Protein AF-A0A2D4N5K2-F1 (afdb_monomer)

Structure (mmCIF, N/CA/C/O backbone):
data_AF-A0A2D4N5K2-F1
#
_entry.id   AF-A0A2D4N5K2-F1
#
loop_
_atom_site.group_PDB
_atom_site.id
_atom_site.type_symbol
_atom_site.label_atom_id
_atom_site.label_alt_id
_atom_site.label_comp_id
_atom_site.label_asym_id
_atom_site.label_entity_id
_atom_site.label_seq_id
_atom_site.pdbx_PDB_ins_code
_atom_site.Cartn_x
_atom_site.Cartn_y
_atom_site.Cartn_z
_atom_site.occupancy
_atom_site.B_iso_or_equiv
_atom_site.auth_seq_id
_atom_site.auth_comp_id
_atom_site.auth_asym_id
_atom_site.auth_atom_id
_atom_site.pdbx_PDB_model_num
ATOM 1 N N . VAL A 1 1 ? 11.642 -11.241 -7.333 1.00 69.06 1 VAL A N 1
ATOM 2 C CA . VAL A 1 1 ? 11.344 -10.621 -8.651 1.00 69.06 1 VAL A CA 1
ATOM 3 C C . VAL A 1 1 ? 12.592 -10.480 -9.529 1.00 69.06 1 VAL A C 1
ATOM 5 O O . VAL A 1 1 ? 12.539 -10.930 -10.663 1.00 69.06 1 VAL A O 1
ATOM 8 N N . ALA A 1 2 ? 13.719 -9.962 -9.021 1.00 72.75 2 ALA A N 1
ATOM 9 C CA . ALA A 1 2 ? 14.945 -9.621 -9.774 1.00 72.75 2 ALA A CA 1
ATOM 10 C C . ALA A 1 2 ? 15.697 -10.749 -10.541 1.00 72.75 2 ALA A C 1
ATOM 12 O O . ALA A 1 2 ? 16.815 -10.535 -10.994 1.00 72.75 2 ALA A O 1
ATOM 13 N N . GLY A 1 3 ? 15.116 -11.942 -10.705 1.00 76.25 3 GLY A N 1
ATOM 14 C CA . GLY A 1 3 ? 15.719 -13.069 -11.436 1.00 76.25 3 GLY A CA 1
ATOM 15 C C . GLY A 1 3 ? 14.885 -13.596 -12.607 1.00 76.25 3 GLY A C 1
ATOM 16 O O . GLY A 1 3 ? 15.329 -14.501 -13.303 1.00 76.25 3 GLY A O 1
ATOM 17 N N . ILE A 1 4 ? 13.676 -13.062 -12.826 1.00 83.31 4 ILE A N 1
ATOM 18 C CA . ILE A 1 4 ? 12.746 -13.551 -13.853 1.00 83.31 4 ILE A CA 1
ATOM 19 C C . ILE A 1 4 ? 12.258 -12.347 -14.683 1.00 83.31 4 ILE A C 1
ATOM 21 O O . ILE A 1 4 ? 11.364 -11.624 -14.241 1.00 83.31 4 ILE A O 1
ATOM 25 N N . PRO A 1 5 ? 12.816 -12.105 -15.887 1.00 78.06 5 PRO A N 1
ATOM 26 C CA . PRO A 1 5 ? 12.500 -10.924 -16.702 1.00 78.06 5 PRO A CA 1
ATOM 27 C C . PRO A 1 5 ? 11.023 -10.795 -17.115 1.00 78.06 5 PRO A C 1
ATOM 29 O O . PRO A 1 5 ? 10.535 -9.688 -17.346 1.00 78.06 5 PRO A O 1
ATOM 32 N N . SER A 1 6 ? 10.294 -11.912 -17.184 1.00 88.38 6 SER A N 1
ATOM 33 C CA . SER A 1 6 ? 8.875 -11.967 -17.557 1.00 88.38 6 SER A CA 1
ATOM 34 C C . SER A 1 6 ? 7.906 -11.568 -16.436 1.00 88.38 6 SER A C 1
ATOM 36 O O . SER A 1 6 ? 6.707 -11.477 -16.685 1.00 88.38 6 SER A O 1
ATOM 38 N N . MET A 1 7 ? 8.387 -11.278 -15.221 1.00 91.88 7 MET A N 1
ATOM 39 C CA . MET A 1 7 ? 7.520 -10.970 -14.070 1.00 91.88 7 MET A CA 1
ATOM 40 C C . MET A 1 7 ? 6.685 -9.697 -14.229 1.00 91.88 7 MET A C 1
ATOM 42 O O . MET A 1 7 ? 5.674 -9.552 -13.548 1.00 91.88 7 MET A O 1
ATOM 46 N N . HIS A 1 8 ? 7.051 -8.787 -15.135 1.00 90.19 8 HIS A N 1
ATOM 47 C CA . HIS A 1 8 ? 6.249 -7.596 -15.425 1.00 90.19 8 HIS A CA 1
ATOM 48 C C . HIS A 1 8 ? 4.832 -7.937 -15.929 1.00 90.19 8 HIS A C 1
ATOM 50 O O . HIS A 1 8 ? 3.918 -7.148 -15.711 1.00 90.19 8 HIS A O 1
ATOM 56 N N . ILE A 1 9 ? 4.627 -9.122 -16.526 1.00 93.12 9 ILE A N 1
ATOM 57 C CA . ILE A 1 9 ? 3.308 -9.618 -16.960 1.00 93.12 9 ILE A CA 1
ATOM 58 C C . ILE A 1 9 ? 2.348 -9.764 -15.768 1.00 93.12 9 ILE A C 1
ATOM 60 O O . ILE A 1 9 ? 1.140 -9.607 -15.921 1.00 93.12 9 ILE A O 1
ATOM 64 N N . CYS A 1 10 ? 2.862 -10.007 -14.556 1.00 93.56 10 CYS A N 1
ATOM 65 C CA . CYS A 1 10 ? 2.030 -10.130 -13.361 1.00 93.56 10 CYS A CA 1
ATOM 66 C C . CYS A 1 10 ? 1.230 -8.855 -13.054 1.00 93.56 10 CYS A C 1
ATOM 68 O O . CYS A 1 10 ? 0.168 -8.966 -12.448 1.00 93.56 10 CYS A O 1
ATOM 70 N N . LEU A 1 11 ? 1.688 -7.672 -13.497 1.00 94.75 11 LEU A N 1
ATOM 71 C CA . LEU A 1 11 ? 0.977 -6.396 -13.313 1.00 94.75 11 LEU A CA 1
ATOM 72 C C . LEU A 1 11 ? -0.453 -6.426 -13.868 1.00 94.75 11 LEU A C 1
ATOM 74 O O . LEU A 1 11 ? -1.315 -5.713 -13.360 1.00 94.75 11 LEU A O 1
ATOM 78 N N . ASP A 1 12 ? -0.708 -7.254 -14.877 1.00 95.31 12 ASP A N 1
ATOM 79 C CA . ASP A 1 12 ? -2.002 -7.375 -15.551 1.00 95.31 12 ASP A CA 1
ATOM 80 C C . ASP A 1 12 ? -3.045 -8.048 -14.653 1.00 95.31 12 ASP A C 1
ATOM 82 O O . ASP A 1 12 ? -4.233 -7.757 -14.759 1.00 95.31 12 ASP A O 1
ATOM 86 N N . PHE A 1 13 ? -2.587 -8.886 -13.723 1.00 96.19 13 PHE A N 1
ATOM 87 C CA . PHE A 1 13 ? -3.426 -9.670 -12.820 1.00 96.19 13 PHE A CA 1
ATOM 88 C C . PHE A 1 13 ? -3.496 -9.081 -11.408 1.00 96.19 13 PHE A C 1
ATOM 90 O O . PHE A 1 13 ? -4.341 -9.489 -10.617 1.00 96.19 13 PHE A O 1
ATOM 97 N N . ILE A 1 14 ? -2.639 -8.108 -11.072 1.00 97.69 14 ILE A N 1
ATOM 98 C CA . ILE A 1 14 ? -2.649 -7.468 -9.749 1.00 97.69 14 ILE A CA 1
ATOM 99 C C . ILE A 1 14 ? -4.023 -6.864 -9.403 1.00 97.69 14 ILE A C 1
ATOM 101 O O . ILE A 1 14 ? -4.489 -7.129 -8.297 1.00 97.69 14 ILE A O 1
ATOM 105 N N . PRO A 1 15 ? -4.713 -6.108 -10.285 1.00 97.50 15 PRO A N 1
ATOM 106 C CA . PRO A 1 15 ? -6.033 -5.566 -9.954 1.00 97.50 15 PRO A CA 1
ATOM 107 C C . PRO A 1 15 ? -7.058 -6.652 -9.606 1.00 97.50 15 PRO A C 1
ATOM 109 O O . PRO A 1 15 ? -7.810 -6.507 -8.646 1.00 97.50 15 PRO A O 1
ATOM 112 N N . GLU A 1 16 ? -7.056 -7.758 -10.354 1.00 97.44 16 GLU A N 1
ATOM 113 C CA . GLU A 1 16 ? -7.938 -8.903 -10.110 1.00 97.44 16 GLU A CA 1
ATOM 114 C C . GLU A 1 16 ? -7.597 -9.613 -8.794 1.00 97.44 16 GLU A C 1
ATOM 116 O O . GLU A 1 16 ? -8.490 -10.017 -8.048 1.00 97.44 16 GLU A O 1
ATOM 121 N N . LEU A 1 17 ? -6.305 -9.723 -8.477 1.00 97.31 17 LEU A N 1
ATOM 122 C CA . LEU A 1 17 ? -5.824 -10.348 -7.250 1.00 97.31 17 LEU A CA 1
ATOM 123 C C . LEU A 1 17 ? -6.134 -9.503 -6.005 1.00 97.31 17 LEU A C 1
ATOM 125 O O . LEU A 1 17 ? -6.513 -10.051 -4.974 1.00 97.31 17 LEU A O 1
ATOM 129 N N . ILE A 1 18 ? -6.034 -8.174 -6.110 1.00 96.81 18 ILE A N 1
ATOM 130 C CA . IL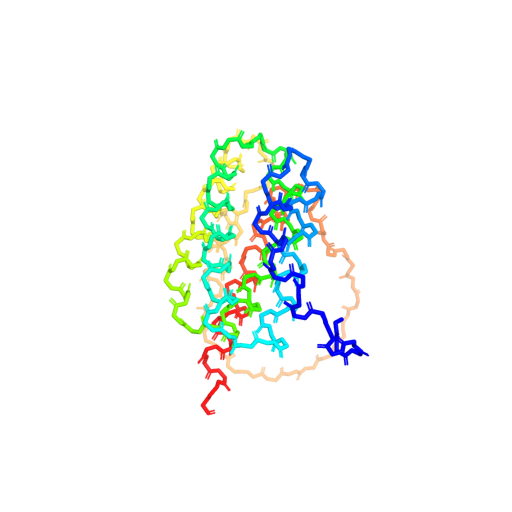E A 1 18 ? -6.446 -7.230 -5.058 1.00 96.81 18 ILE A CA 1
ATOM 131 C C . ILE A 1 18 ? -7.968 -7.269 -4.848 1.00 96.81 18 ILE A C 1
ATOM 133 O O . ILE A 1 18 ? -8.438 -7.087 -3.729 1.00 96.81 18 ILE A O 1
ATOM 137 N N . ALA A 1 19 ? -8.751 -7.527 -5.896 1.00 95.25 19 ALA A N 1
ATOM 138 C CA . ALA A 1 19 ? -10.209 -7.611 -5.800 1.00 95.25 19 ALA A CA 1
ATOM 139 C C . ALA A 1 19 ? -10.717 -8.902 -5.126 1.00 95.25 19 ALA A C 1
ATOM 141 O O . ALA A 1 19 ? -11.919 -9.046 -4.900 1.00 95.25 19 ALA A O 1
ATOM 142 N N . GLN A 1 20 ? -9.830 -9.848 -4.804 1.00 97.44 20 GLN A N 1
ATOM 143 C CA . GLN A 1 20 ? -10.210 -11.081 -4.120 1.00 97.44 20 GLN A CA 1
ATOM 144 C C . GLN A 1 20 ? -10.715 -10.795 -2.696 1.00 97.44 20 GLN A C 1
ATOM 146 O O . GLN A 1 20 ? -10.192 -9.898 -2.035 1.00 97.44 20 GLN A O 1
ATOM 151 N N . PRO A 1 21 ? -11.699 -11.557 -2.185 1.00 94.88 21 PRO A N 1
ATOM 152 C CA . PRO A 1 21 ? -12.247 -11.343 -0.845 1.00 94.88 21 PRO A CA 1
ATOM 153 C C . PRO A 1 21 ? -11.302 -11.796 0.280 1.00 94.88 21 PRO A C 1
ATOM 155 O O . PRO A 1 21 ? -11.464 -11.377 1.427 1.00 94.88 21 PRO A O 1
ATOM 158 N N . GLU A 1 22 ? -10.329 -12.663 -0.012 1.00 96.94 22 GLU A N 1
ATOM 159 C CA . GLU A 1 22 ? -9.380 -13.154 0.983 1.00 96.94 22 GLU A CA 1
ATOM 160 C C . GLU A 1 22 ? -8.255 -12.147 1.246 1.00 96.94 22 GLU A C 1
ATOM 162 O O . GLU A 1 22 ? -7.475 -11.808 0.355 1.00 96.94 22 GLU A O 1
ATOM 167 N N . LEU A 1 23 ? -8.113 -11.740 2.511 1.00 96.50 23 LEU A N 1
ATOM 168 C CA . LEU A 1 23 ? -7.129 -10.745 2.945 1.00 96.50 23 LEU A CA 1
ATOM 169 C C . LEU A 1 23 ? -5.687 -11.139 2.588 1.00 96.50 23 LEU A C 1
ATOM 171 O O . LEU A 1 23 ? -4.897 -10.298 2.175 1.00 96.50 23 LEU A O 1
ATOM 175 N N . GLU A 1 24 ? -5.355 -12.426 2.692 1.00 97.31 24 GLU A N 1
ATOM 176 C CA . GLU A 1 24 ? -4.027 -12.953 2.357 1.00 97.31 24 GLU A CA 1
ATOM 177 C C . GLU A 1 24 ? -3.656 -12.698 0.892 1.00 97.31 24 GLU A C 1
ATOM 179 O O . GLU A 1 24 ? -2.522 -12.320 0.596 1.00 97.31 24 GLU A O 1
ATOM 184 N N . LYS A 1 25 ? -4.621 -12.835 -0.027 1.00 97.62 25 LYS A N 1
ATOM 185 C CA . LYS A 1 25 ? -4.402 -12.566 -1.453 1.00 97.62 25 LYS A CA 1
ATOM 186 C C . LYS A 1 25 ? -4.198 -11.076 -1.707 1.00 97.62 25 LYS A C 1
ATOM 188 O O . LYS A 1 25 ? -3.323 -10.715 -2.490 1.00 97.62 25 LYS A O 1
ATOM 193 N N . GLN A 1 26 ? -4.950 -10.221 -1.014 1.00 98.25 26 GLN A N 1
ATOM 194 C CA . GLN A 1 26 ? -4.805 -8.766 -1.108 1.00 98.25 26 GLN A CA 1
ATOM 195 C C . GLN A 1 26 ? -3.434 -8.305 -0.596 1.00 98.25 26 GLN A C 1
ATOM 197 O O . GLN A 1 26 ? -2.745 -7.547 -1.278 1.00 98.25 26 GLN A O 1
ATOM 202 N N . ILE A 1 27 ? -3.007 -8.810 0.569 1.00 98.31 27 ILE A N 1
ATOM 203 C CA . ILE A 1 27 ? -1.684 -8.534 1.149 1.00 98.31 27 ILE A CA 1
ATOM 204 C C . ILE A 1 27 ? -0.589 -8.975 0.178 1.00 98.31 27 ILE A C 1
ATOM 206 O O . ILE A 1 27 ? 0.292 -8.185 -0.162 1.00 98.31 27 ILE A O 1
ATOM 210 N N . PHE A 1 28 ? -0.673 -10.212 -0.319 1.00 98.31 28 PHE A N 1
ATOM 211 C CA . PHE A 1 28 ? 0.296 -10.739 -1.273 1.00 98.31 28 PHE A CA 1
ATOM 212 C C . PHE A 1 28 ? 0.344 -9.907 -2.560 1.00 98.31 28 PHE A C 1
ATOM 214 O O . PHE A 1 28 ? 1.428 -9.623 -3.065 1.00 98.31 28 PHE A O 1
ATOM 221 N N . ALA A 1 29 ? -0.804 -9.467 -3.080 1.00 98.31 29 ALA A N 1
ATOM 222 C CA . ALA A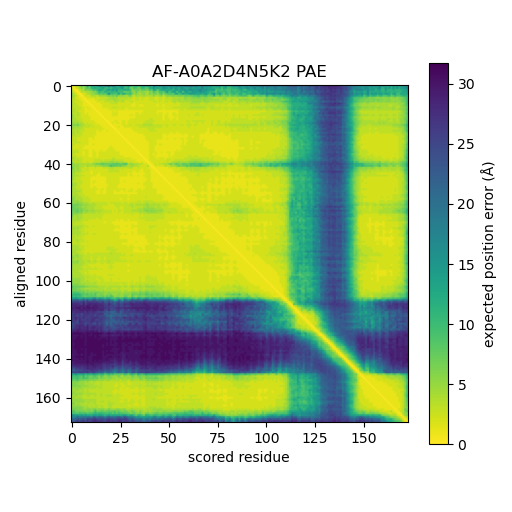 1 29 ? -0.856 -8.629 -4.271 1.00 98.31 29 ALA A CA 1
ATOM 223 C C . ALA A 1 29 ? -0.153 -7.281 -4.064 1.00 98.31 29 ALA A C 1
ATOM 225 O O . ALA A 1 29 ? 0.607 -6.859 -4.933 1.00 98.31 29 ALA A O 1
ATOM 226 N N . ILE A 1 30 ? -0.356 -6.630 -2.914 1.00 98.38 30 ILE A N 1
ATOM 227 C CA . ILE A 1 30 ? 0.300 -5.357 -2.575 1.00 98.38 30 ILE A CA 1
ATOM 228 C C . ILE A 1 30 ? 1.813 -5.547 -2.431 1.00 98.38 30 ILE A C 1
ATOM 230 O O . ILE A 1 30 ? 2.584 -4.750 -2.966 1.00 98.38 30 ILE A O 1
ATOM 234 N N . GLN A 1 31 ? 2.247 -6.622 -1.771 1.00 98.25 31 GLN A N 1
ATOM 235 C CA . GLN A 1 31 ? 3.666 -6.957 -1.638 1.00 98.25 31 GLN A CA 1
ATOM 236 C C . GLN A 1 31 ? 4.307 -7.266 -2.991 1.00 98.25 31 GLN A C 1
ATOM 238 O O . GLN A 1 31 ? 5.375 -6.758 -3.314 1.00 98.25 31 GLN A O 1
ATOM 243 N N . LEU A 1 32 ? 3.657 -8.077 -3.826 1.00 97.50 32 LEU A N 1
ATOM 244 C CA . LEU A 1 32 ? 4.159 -8.371 -5.162 1.00 97.50 32 LEU A CA 1
ATOM 245 C C . LEU A 1 32 ? 4.245 -7.094 -6.003 1.00 97.50 32 LEU A C 1
ATOM 247 O O . LEU A 1 32 ? 5.256 -6.867 -6.669 1.00 97.50 32 LEU A O 1
ATOM 251 N N . LEU A 1 33 ? 3.215 -6.247 -5.943 1.00 98.06 33 LEU A N 1
ATOM 252 C CA . LEU A 1 33 ? 3.194 -4.963 -6.627 1.00 98.06 33 LEU A CA 1
ATOM 253 C C . LEU A 1 33 ? 4.349 -4.068 -6.169 1.00 98.06 33 LEU A C 1
ATOM 255 O O . LEU A 1 33 ? 5.008 -3.492 -7.024 1.00 98.06 33 LEU A O 1
ATOM 259 N N . SER A 1 34 ? 4.656 -3.995 -4.871 1.00 97.62 34 SER A N 1
ATOM 260 C CA . SER A 1 34 ? 5.756 -3.166 -4.357 1.00 97.62 34 SER A CA 1
ATOM 261 C C . SER A 1 34 ? 7.111 -3.570 -4.941 1.00 97.62 34 SER A C 1
ATOM 263 O O . SER A 1 34 ? 7.837 -2.720 -5.463 1.00 97.62 34 SER A O 1
ATOM 265 N N . TYR A 1 35 ? 7.401 -4.873 -4.998 1.00 96.25 35 TYR A N 1
ATOM 266 C CA . TYR A 1 35 ? 8.603 -5.379 -5.664 1.00 96.25 35 TYR A CA 1
ATOM 267 C C . TYR A 1 35 ? 8.596 -5.130 -7.178 1.00 96.25 35 TYR A C 1
ATOM 269 O O . TYR A 1 35 ? 9.643 -4.835 -7.757 1.00 96.25 35 TYR A O 1
ATOM 277 N N . LEU A 1 36 ? 7.439 -5.256 -7.838 1.00 95.81 36 LEU A N 1
ATOM 278 C CA . LEU A 1 36 ? 7.313 -4.982 -9.271 1.00 95.81 36 LEU A CA 1
ATOM 279 C C . LEU A 1 36 ? 7.509 -3.496 -9.587 1.00 95.81 36 LEU A C 1
ATOM 281 O O . LEU A 1 36 ? 8.137 -3.191 -10.594 1.00 95.81 36 LEU A O 1
ATOM 285 N N . CYS A 1 37 ? 7.027 -2.582 -8.745 1.00 96.50 37 CYS A N 1
ATOM 286 C CA . CYS A 1 37 ? 7.188 -1.140 -8.927 1.00 96.50 37 CYS A CA 1
ATOM 287 C C . CYS A 1 37 ? 8.659 -0.715 -8.852 1.00 96.50 37 CYS A C 1
ATOM 289 O O . CYS A 1 37 ? 9.102 0.058 -9.697 1.00 96.50 37 CYS A O 1
ATOM 291 N N . ILE A 1 38 ? 9.427 -1.269 -7.906 1.00 95.06 38 ILE A N 1
ATOM 292 C CA . ILE A 1 38 ? 10.875 -1.022 -7.801 1.00 95.06 38 ILE A CA 1
ATOM 293 C C . ILE A 1 38 ? 11.623 -1.567 -9.020 1.00 95.06 38 ILE A C 1
ATOM 295 O O . ILE A 1 38 ? 12.508 -0.908 -9.560 1.00 95.06 38 ILE A O 1
ATOM 299 N N . GLN A 1 39 ? 11.276 -2.777 -9.466 1.00 93.31 39 GLN A N 1
ATOM 300 C CA . GLN A 1 39 ? 11.971 -3.431 -10.576 1.00 93.31 39 GLN A CA 1
ATOM 301 C C . GLN A 1 39 ? 11.587 -2.850 -11.948 1.00 93.31 39 GLN A C 1
ATOM 303 O O . GLN A 1 39 ? 12.406 -2.847 -12.868 1.00 93.31 39 GLN A O 1
ATOM 308 N N . TYR A 1 40 ? 10.340 -2.398 -12.094 1.00 90.94 40 TYR A N 1
ATOM 309 C CA . TYR A 1 40 ? 9.727 -1.959 -13.344 1.00 90.94 40 TYR A CA 1
ATOM 310 C C . TYR A 1 40 ? 8.942 -0.657 -13.121 1.00 90.94 40 TYR A C 1
ATOM 312 O O . TYR A 1 40 ? 7.715 -0.658 -12.968 1.00 90.94 40 TYR A O 1
ATOM 320 N N . ALA A 1 41 ? 9.652 0.472 -13.145 1.00 87.81 41 ALA A N 1
ATOM 321 C CA . ALA A 1 41 ? 9.058 1.806 -13.082 1.00 87.81 41 ALA A CA 1
ATOM 322 C C . ALA A 1 41 ? 8.401 2.171 -14.429 1.00 87.81 41 ALA A C 1
ATOM 324 O O . ALA A 1 41 ? 8.989 2.832 -15.284 1.00 87.81 41 ALA A O 1
ATOM 325 N N . LEU A 1 42 ? 7.176 1.688 -14.641 1.00 91.56 42 LEU A N 1
ATOM 326 C CA . LEU A 1 42 ? 6.387 1.877 -15.856 1.00 91.56 42 LEU A CA 1
ATOM 327 C C . LEU A 1 42 ? 5.140 2.722 -15.542 1.00 91.56 42 LEU A C 1
ATOM 329 O O . LEU A 1 42 ? 4.593 2.621 -14.443 1.00 91.56 42 LEU A O 1
ATOM 333 N N . PRO A 1 43 ? 4.589 3.477 -16.510 1.00 93.25 43 PRO A N 1
ATOM 334 C CA . PRO A 1 43 ? 3.321 4.186 -16.312 1.00 93.25 43 PRO A CA 1
ATOM 335 C C . PRO A 1 43 ? 2.181 3.257 -15.866 1.00 93.25 43 PRO A C 1
ATOM 337 O O . PRO A 1 43 ? 1.365 3.623 -15.025 1.00 93.25 43 PRO A O 1
ATOM 340 N N . LYS A 1 44 ? 2.168 2.018 -16.376 1.00 93.38 44 LYS A N 1
ATOM 341 C CA . LYS A 1 44 ? 1.197 0.991 -15.980 1.00 93.38 44 LYS A CA 1
ATOM 342 C C . LYS A 1 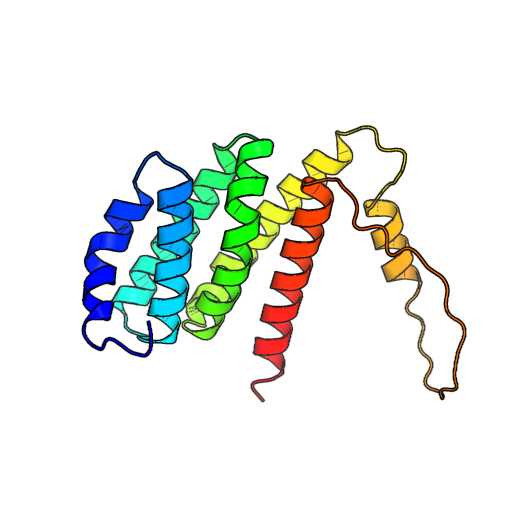44 ? 1.322 0.617 -14.501 1.00 93.38 44 LYS A C 1
ATOM 344 O O . LYS A 1 44 ? 0.309 0.570 -13.810 1.00 93.38 44 LYS A O 1
ATOM 349 N N . SER A 1 45 ? 2.536 0.368 -14.001 1.00 94.81 45 SER A N 1
ATOM 350 C CA . SER A 1 45 ? 2.738 0.021 -12.588 1.00 94.81 45 SER A CA 1
ATOM 351 C C . SER A 1 45 ? 2.412 1.192 -11.662 1.00 94.81 45 SER A C 1
ATOM 353 O O . SER A 1 45 ? 1.853 0.951 -10.597 1.00 94.81 45 SER A O 1
ATOM 355 N N . LEU A 1 46 ? 2.630 2.443 -12.087 1.00 97.38 46 LEU A N 1
ATOM 356 C CA . LEU A 1 46 ? 2.150 3.628 -11.366 1.00 97.38 46 LEU A CA 1
ATOM 357 C C . LEU A 1 46 ? 0.617 3.643 -11.230 1.00 97.38 46 LEU A C 1
ATOM 359 O O . LEU A 1 46 ? 0.097 3.848 -10.133 1.00 97.38 46 LEU A O 1
ATOM 363 N N . SER A 1 47 ? -0.120 3.410 -12.322 1.00 97.56 47 SER A N 1
ATOM 364 C CA . SER A 1 47 ? -1.590 3.361 -12.279 1.00 97.56 47 SER A CA 1
ATOM 365 C C . SER A 1 47 ? -2.105 2.259 -11.349 1.00 97.56 47 SER A C 1
ATOM 367 O O . SER A 1 47 ? -3.042 2.488 -10.585 1.00 97.56 47 SER A O 1
ATOM 369 N N . VAL A 1 48 ? -1.474 1.081 -11.373 1.00 97.75 48 VAL A N 1
ATOM 370 C CA . VAL A 1 48 ? -1.845 -0.045 -10.503 1.00 97.75 48 VAL A CA 1
ATOM 371 C C . VAL A 1 48 ? -1.467 0.225 -9.038 1.00 97.75 48 VAL A C 1
ATOM 373 O O . VAL A 1 48 ? -2.258 -0.082 -8.151 1.00 97.75 48 VAL A O 1
ATOM 376 N N . ALA A 1 49 ? -0.324 0.861 -8.760 1.00 98.25 49 ALA A N 1
ATOM 377 C CA . ALA A 1 49 ? 0.060 1.282 -7.407 1.00 98.25 49 ALA A CA 1
ATOM 378 C C . ALA A 1 49 ? -0.941 2.281 -6.814 1.00 98.25 49 ALA A C 1
ATOM 380 O O . ALA A 1 49 ? -1.388 2.118 -5.681 1.00 98.25 49 ALA A O 1
ATOM 381 N N . ARG A 1 50 ? -1.379 3.264 -7.609 1.00 98.25 50 ARG A N 1
ATOM 382 C CA . ARG A 1 50 ? -2.429 4.211 -7.210 1.00 98.25 50 ARG A CA 1
ATOM 383 C C . ARG A 1 50 ? -3.753 3.509 -6.892 1.00 98.25 50 ARG A C 1
ATOM 385 O O . ARG A 1 50 ? -4.392 3.836 -5.896 1.00 98.25 50 ARG A O 1
ATOM 392 N N . LEU A 1 51 ? -4.150 2.524 -7.702 1.00 98.00 51 LEU A N 1
ATOM 393 C CA . LEU A 1 51 ? -5.323 1.695 -7.412 1.00 98.00 51 LEU A CA 1
ATOM 394 C C . LEU A 1 51 ? -5.163 0.946 -6.082 1.00 98.00 51 LEU A C 1
ATOM 396 O O . LEU A 1 51 ? -6.085 0.960 -5.271 1.00 98.00 51 LEU A O 1
ATOM 400 N N . ALA A 1 52 ? -4.005 0.328 -5.842 1.00 98.25 52 ALA A N 1
ATOM 401 C CA . ALA A 1 52 ? -3.736 -0.387 -4.599 1.00 98.25 52 ALA A CA 1
ATOM 402 C C . ALA A 1 52 ? -3.855 0.532 -3.372 1.00 98.25 52 ALA A C 1
ATOM 404 O O . ALA A 1 52 ? -4.524 0.164 -2.412 1.00 98.25 52 ALA A O 1
ATOM 405 N N . ILE A 1 53 ? -3.306 1.751 -3.433 1.00 98.25 53 ILE A N 1
ATOM 406 C CA . ILE A 1 53 ? -3.426 2.760 -2.364 1.00 98.25 53 ILE A CA 1
ATOM 407 C C . ILE A 1 53 ? -4.899 3.105 -2.089 1.00 98.25 53 ILE A C 1
ATOM 409 O O . ILE A 1 53 ? -5.326 3.115 -0.935 1.00 98.25 53 ILE A O 1
ATOM 413 N N . ASN A 1 54 ? -5.708 3.308 -3.135 1.00 97.94 54 ASN A N 1
ATOM 414 C CA . ASN A 1 54 ? -7.143 3.583 -2.985 1.00 97.94 54 ASN A CA 1
ATOM 415 C C . ASN A 1 54 ? -7.899 2.408 -2.342 1.00 97.94 54 ASN A C 1
ATOM 417 O O . ASN A 1 54 ? -8.781 2.610 -1.501 1.00 97.94 54 ASN A O 1
ATOM 421 N N . VAL A 1 55 ? -7.552 1.173 -2.716 1.00 97.69 55 VAL A N 1
ATOM 422 C CA . VAL A 1 55 ? -8.131 -0.030 -2.105 1.00 97.69 55 VAL A CA 1
ATOM 423 C C . VAL A 1 55 ? -7.714 -0.144 -0.640 1.00 97.69 55 VAL A C 1
ATOM 425 O O . VAL A 1 55 ? -8.577 -0.388 0.197 1.00 97.69 55 VAL A O 1
ATOM 428 N N . MET A 1 56 ? -6.446 0.107 -0.299 1.00 98.12 56 MET A N 1
ATOM 429 C CA . MET A 1 56 ? -5.983 0.140 1.095 1.00 98.12 56 MET A CA 1
ATOM 430 C C . MET A 1 56 ? -6.775 1.160 1.925 1.00 98.12 56 MET A C 1
ATOM 432 O O . MET A 1 56 ? -7.249 0.822 3.008 1.00 98.12 56 MET A O 1
ATOM 436 N N . GLY A 1 57 ? -6.989 2.372 1.401 1.00 97.50 57 GLY A N 1
ATOM 437 C CA . GLY A 1 57 ? -7.814 3.391 2.061 1.00 97.50 57 GLY A CA 1
ATOM 438 C C . GLY A 1 57 ? -9.267 2.951 2.257 1.00 97.50 57 GLY A C 1
ATOM 439 O O . GLY A 1 57 ? -9.840 3.147 3.323 1.00 97.50 57 GLY A O 1
ATOM 440 N 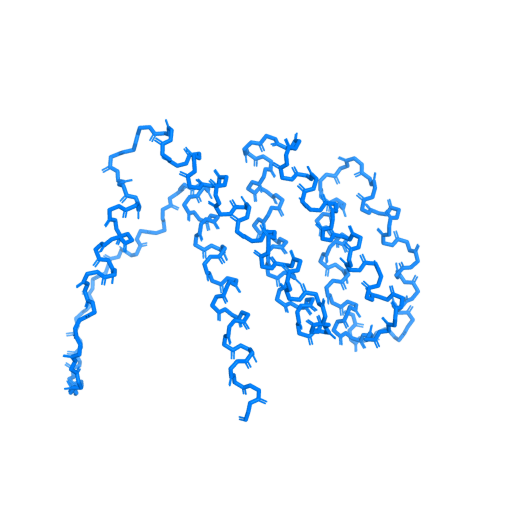N . THR A 1 58 ? -9.852 2.267 1.272 1.00 96.69 58 THR A N 1
ATOM 441 C CA . THR A 1 58 ? -11.206 1.704 1.406 1.00 96.69 58 THR A CA 1
ATOM 442 C C . THR A 1 58 ? -11.245 0.612 2.480 1.00 96.69 58 THR A C 1
ATOM 444 O O . THR A 1 58 ? -12.112 0.636 3.354 1.00 96.69 58 THR A O 1
ATOM 447 N N . LEU A 1 59 ? -10.276 -0.309 2.469 1.00 96.44 59 LEU A N 1
ATOM 448 C CA . LEU A 1 59 ? -10.158 -1.406 3.434 1.00 96.44 59 LEU A CA 1
ATOM 449 C C . LEU A 1 59 ? -9.982 -0.913 4.873 1.00 96.44 59 LEU A C 1
ATOM 451 O O . LEU A 1 59 ? -10.537 -1.525 5.783 1.00 96.44 59 LEU A O 1
ATOM 455 N N . LEU A 1 60 ? -9.313 0.223 5.089 1.00 96.25 60 LEU A N 1
ATOM 456 C CA . LEU A 1 60 ? -9.220 0.859 6.408 1.00 96.25 60 LEU A CA 1
ATOM 457 C C . LEU A 1 60 ? -10.597 1.105 7.044 1.00 96.25 60 LEU A C 1
ATOM 459 O O . LEU A 1 60 ? -10.749 0.960 8.257 1.00 96.25 60 LEU A O 1
ATOM 463 N N . THR A 1 61 ? -11.590 1.468 6.228 1.00 93.88 61 THR A N 1
ATOM 464 C CA . THR A 1 61 ? -12.933 1.839 6.698 1.00 93.88 61 THR A CA 1
ATOM 465 C C . THR A 1 61 ? -13.874 0.648 6.882 1.00 93.88 61 THR A C 1
ATOM 467 O O . THR A 1 61 ? -14.796 0.726 7.690 1.00 93.88 61 THR A O 1
ATOM 470 N N . VAL A 1 62 ? -13.657 -0.453 6.152 1.00 95.25 62 VAL A N 1
ATOM 471 C CA . VAL A 1 62 ? -14.566 -1.616 6.157 1.00 95.25 62 VAL A CA 1
ATOM 472 C C . VAL A 1 62 ? -14.052 -2.797 6.978 1.00 95.25 62 VAL A C 1
ATOM 474 O O . VAL A 1 62 ? -14.833 -3.680 7.337 1.00 95.25 62 VAL A O 1
ATOM 477 N N . LEU A 1 63 ? -12.749 -2.855 7.264 1.00 93.38 63 LEU A N 1
ATOM 478 C CA . LEU A 1 63 ? -12.167 -3.919 8.074 1.00 93.38 63 LEU A CA 1
ATOM 479 C C . LEU A 1 63 ? -12.377 -3.657 9.567 1.00 93.38 63 LEU A C 1
ATOM 481 O O . LEU A 1 63 ? -12.271 -2.533 10.053 1.00 93.38 63 LEU A O 1
ATO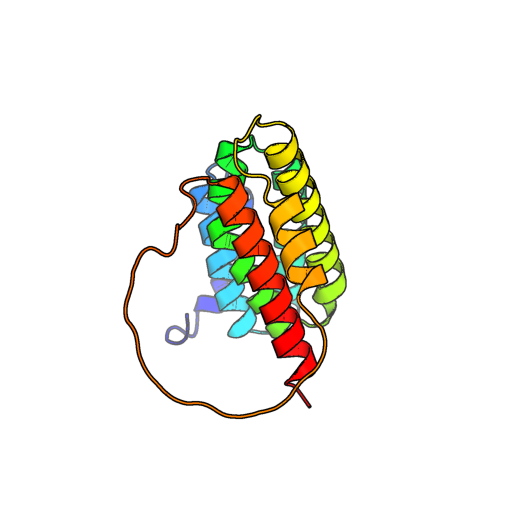M 485 N N . THR A 1 64 ? -12.613 -4.738 10.310 1.00 93.31 64 THR A N 1
ATOM 486 C CA . THR A 1 64 ? -12.584 -4.717 11.774 1.00 93.31 64 THR A CA 1
ATOM 487 C C . THR A 1 64 ? -11.162 -4.482 12.277 1.00 93.31 64 THR A C 1
ATOM 489 O O . THR A 1 64 ? -10.197 -4.815 11.590 1.00 93.31 64 THR A O 1
ATOM 492 N N . GLU A 1 65 ? -11.025 -3.986 13.503 1.00 89.81 65 GLU A N 1
ATOM 493 C CA . GLU A 1 65 ? -9.739 -3.696 14.149 1.00 89.81 65 GLU A CA 1
ATOM 494 C C . GLU A 1 65 ? -8.716 -4.841 14.031 1.00 89.81 65 GLU A C 1
ATOM 496 O O . GLU A 1 65 ? -7.635 -4.656 13.474 1.00 89.81 65 GLU A O 1
ATOM 501 N N . ALA A 1 66 ? -9.101 -6.062 14.420 1.00 90.00 66 ALA A N 1
ATOM 502 C CA . ALA A 1 66 ? -8.230 -7.235 14.321 1.00 90.00 66 ALA A CA 1
ATOM 503 C C . ALA A 1 66 ? -7.731 -7.493 12.884 1.00 90.00 66 ALA A C 1
ATOM 505 O O . ALA A 1 66 ? -6.569 -7.836 12.674 1.00 90.00 66 ALA A O 1
ATOM 506 N N . LYS A 1 67 ? -8.593 -7.295 11.876 1.00 93.94 67 LYS A N 1
ATOM 507 C CA . LYS A 1 67 ? -8.221 -7.468 10.463 1.00 93.94 67 LYS A CA 1
ATOM 508 C C . LYS A 1 67 ? -7.373 -6.310 9.943 1.00 93.94 67 LYS A C 1
ATOM 510 O O . LYS A 1 67 ? -6.525 -6.543 9.084 1.00 93.94 67 LYS A O 1
ATOM 515 N N . ARG A 1 68 ? -7.568 -5.087 10.454 1.00 94.81 68 ARG A N 1
ATOM 516 C CA . ARG A 1 68 ? -6.726 -3.930 10.113 1.00 94.81 68 ARG A CA 1
ATOM 517 C C . ARG A 1 68 ? -5.282 -4.185 10.505 1.00 94.81 68 ARG A C 1
ATOM 519 O O . ARG A 1 68 ? -4.413 -3.987 9.665 1.00 94.81 68 ARG A O 1
ATOM 526 N N . TYR A 1 69 ? -5.031 -4.693 11.712 1.00 94.25 69 TYR A N 1
ATOM 527 C CA . TYR A 1 69 ? -3.678 -5.065 12.124 1.00 94.25 69 TYR A CA 1
ATOM 528 C C . TYR A 1 69 ? -3.050 -6.076 11.154 1.00 94.25 69 TYR A C 1
ATOM 530 O O . TYR A 1 69 ? -1.986 -5.818 10.594 1.00 94.25 69 TYR A O 1
ATOM 538 N N . THR A 1 70 ? -3.743 -7.187 10.879 1.00 96.06 70 THR A N 1
ATOM 539 C CA . THR A 1 70 ? -3.249 -8.234 9.967 1.00 96.06 70 THR A CA 1
ATOM 540 C C . THR A 1 70 ? -2.972 -7.714 8.555 1.00 96.06 70 THR A C 1
ATOM 542 O O . THR A 1 70 ? -2.034 -8.175 7.911 1.00 96.06 70 THR A O 1
ATOM 545 N N . PHE A 1 71 ? -3.766 -6.759 8.070 1.00 97.75 71 PHE A N 1
ATOM 546 C CA . PHE A 1 71 ? -3.606 -6.173 6.743 1.00 97.75 71 PHE A CA 1
ATOM 547 C C . PHE A 1 71 ? -2.510 -5.109 6.675 1.00 97.75 71 PHE A C 1
ATOM 549 O O . PHE A 1 71 ? -1.639 -5.178 5.810 1.00 97.75 71 PHE A O 1
ATOM 556 N N . PHE A 1 72 ? -2.550 -4.110 7.559 1.00 97.62 72 PHE A N 1
ATOM 557 C CA . PHE A 1 72 ? -1.667 -2.947 7.481 1.00 97.62 72 PHE A CA 1
ATOM 558 C C . PHE A 1 72 ? -0.240 -3.266 7.916 1.00 97.62 72 PHE A C 1
ATOM 560 O O . PHE A 1 72 ? 0.698 -2.794 7.282 1.00 97.62 72 PHE A O 1
ATOM 567 N N . MET A 1 73 ? -0.047 -4.126 8.917 1.00 96.56 73 MET A N 1
ATOM 568 C CA . MET A 1 73 ? 1.290 -4.458 9.413 1.00 96.56 73 MET A CA 1
ATOM 569 C C . MET A 1 73 ? 2.264 -4.942 8.308 1.00 96.56 73 MET A C 1
ATOM 571 O O . MET A 1 73 ? 3.366 -4.400 8.212 1.00 96.56 73 MET A O 1
ATOM 575 N N . PRO A 1 74 ? 1.901 -5.893 7.419 1.00 97.25 74 PRO A N 1
ATOM 576 C CA . PRO A 1 74 ? 2.774 -6.308 6.315 1.00 97.25 74 PRO A CA 1
ATOM 577 C C . PRO A 1 74 ? 2.756 -5.380 5.087 1.00 97.25 74 PRO A C 1
ATOM 579 O O . PRO A 1 74 ? 3.638 -5.498 4.234 1.00 97.25 74 PRO A O 1
ATOM 582 N N . THR A 1 75 ? 1.755 -4.504 4.944 1.00 98.00 75 THR A N 1
ATOM 583 C CA . THR A 1 75 ? 1.564 -3.676 3.736 1.00 98.00 75 THR A CA 1
ATOM 584 C C . THR A 1 75 ? 2.104 -2.256 3.884 1.00 98.00 75 THR A C 1
ATOM 586 O O . THR A 1 75 ? 2.476 -1.654 2.881 1.00 98.00 75 THR A O 1
ATOM 589 N N . LEU A 1 76 ? 2.230 -1.725 5.101 1.00 97.38 76 LEU A N 1
ATOM 590 C CA . LEU A 1 76 ? 2.787 -0.390 5.343 1.00 97.38 76 LEU A CA 1
ATOM 591 C C . LEU A 1 76 ? 4.212 -0.215 4.781 1.00 97.38 76 LEU A C 1
ATOM 593 O O . LEU A 1 76 ? 4.424 0.757 4.054 1.00 97.38 76 LEU A O 1
ATOM 597 N N . PRO A 1 77 ? 5.158 -1.163 4.957 1.00 96.38 77 PRO A N 1
ATOM 598 C CA . PRO A 1 77 ? 6.483 -1.056 4.337 1.00 96.38 77 PRO A CA 1
ATOM 599 C C . PRO A 1 77 ? 6.445 -1.011 2.801 1.00 96.38 77 PRO A C 1
ATOM 601 O O . PRO A 1 77 ? 7.324 -0.431 2.168 1.00 96.38 77 PRO A O 1
ATOM 604 N N . CYS A 1 78 ? 5.406 -1.574 2.172 1.00 98.00 78 CYS A N 1
ATOM 605 C CA . CYS A 1 78 ? 5.249 -1.529 0.716 1.00 98.00 78 CYS A CA 1
ATOM 606 C C . CYS A 1 78 ? 5.026 -0.098 0.204 1.00 98.00 78 CYS A C 1
ATOM 608 O O . CYS A 1 78 ? 5.400 0.211 -0.928 1.00 98.00 78 CYS A O 1
ATOM 610 N N . LEU A 1 79 ? 4.456 0.782 1.035 1.00 97.75 79 LEU A N 1
ATOM 611 C CA . LEU A 1 79 ? 4.249 2.189 0.698 1.00 97.75 79 LEU A CA 1
ATOM 612 C C . LEU A 1 79 ? 5.578 2.937 0.541 1.00 97.75 79 LEU A C 1
ATOM 614 O O . LEU A 1 79 ? 5.688 3.795 -0.332 1.00 97.75 79 LEU A O 1
ATOM 618 N N . VAL A 1 80 ? 6.610 2.566 1.307 1.00 96.94 80 VAL A N 1
ATOM 619 C CA . VAL A 1 80 ? 7.968 3.110 1.137 1.00 96.94 80 VAL A CA 1
ATOM 620 C C . VAL A 1 80 ? 8.489 2.783 -0.261 1.00 96.94 80 VAL A C 1
ATOM 622 O O . VAL A 1 80 ? 8.958 3.666 -0.977 1.00 96.94 80 VAL A O 1
ATOM 625 N N . SER A 1 81 ? 8.330 1.530 -0.696 1.00 96.56 81 SER A N 1
ATOM 626 C CA . SER A 1 81 ? 8.738 1.101 -2.036 1.00 96.56 81 SER A CA 1
ATOM 627 C C . SER A 1 81 ? 7.944 1.798 -3.146 1.00 96.56 81 SER A C 1
ATOM 629 O O . SER A 1 81 ? 8.509 2.126 -4.188 1.00 96.56 81 SER A O 1
ATOM 631 N N . PHE A 1 82 ? 6.651 2.072 -2.939 1.00 97.44 82 PHE A N 1
ATOM 632 C CA . PHE A 1 82 ? 5.864 2.866 -3.888 1.00 97.44 82 PHE A CA 1
ATOM 633 C C . PHE A 1 82 ? 6.369 4.301 -3.995 1.00 97.44 82 PHE A C 1
ATOM 635 O O . PHE A 1 82 ? 6.553 4.777 -5.111 1.00 97.44 82 PHE A O 1
ATOM 642 N N . CYS A 1 83 ? 6.647 4.962 -2.871 1.00 96.06 83 CYS A N 1
ATOM 643 C CA . CYS A 1 83 ? 7.263 6.289 -2.851 1.00 96.06 83 CYS A CA 1
ATOM 644 C C . CYS A 1 83 ? 8.621 6.303 -3.567 1.00 96.06 83 CYS A C 1
ATOM 646 O O . CYS A 1 83 ? 8.910 7.216 -4.338 1.00 96.06 83 CYS A O 1
ATOM 648 N N . GLN A 1 84 ? 9.437 5.268 -3.346 1.00 94.75 84 GLN A N 1
ATOM 649 C CA . GLN A 1 84 ? 10.757 5.132 -3.957 1.00 94.75 84 GLN A CA 1
ATOM 650 C C . GLN A 1 84 ? 10.668 4.986 -5.477 1.00 94.75 84 GLN A C 1
ATOM 652 O O . GLN A 1 84 ? 11.426 5.619 -6.208 1.00 94.75 84 GLN A O 1
ATOM 657 N N . ALA A 1 85 ? 9.746 4.149 -5.957 1.00 95.81 85 ALA A N 1
ATOM 658 C CA . ALA A 1 85 ? 9.528 3.946 -7.384 1.00 95.81 85 ALA A CA 1
ATOM 659 C C . ALA A 1 85 ? 8.844 5.156 -8.042 1.00 95.81 85 ALA A C 1
ATOM 661 O O . ALA A 1 85 ? 9.132 5.483 -9.195 1.00 95.81 85 ALA A O 1
ATOM 662 N N . PHE A 1 86 ? 7.927 5.810 -7.324 1.00 96.69 86 PHE A N 1
ATOM 663 C CA . PHE A 1 86 ? 7.020 6.815 -7.863 1.00 96.69 86 PHE A CA 1
ATOM 664 C C . PHE A 1 86 ? 6.835 8.013 -6.920 1.00 96.69 86 PHE A C 1
ATOM 666 O O . PHE A 1 86 ? 5.851 8.081 -6.177 1.00 96.69 86 PHE A O 1
ATOM 673 N N . PRO A 1 87 ? 7.690 9.043 -7.044 1.00 94.81 87 PRO A N 1
ATOM 674 C CA . PRO A 1 87 ? 7.529 10.298 -6.312 1.00 94.81 87 PRO A CA 1
ATOM 675 C C . PRO A 1 87 ? 6.135 10.953 -6.422 1.00 94.81 87 PRO A C 1
ATOM 677 O O . PRO A 1 87 ? 5.658 11.499 -5.430 1.00 94.81 87 PRO A O 1
ATOM 680 N N . PRO A 1 88 ? 5.400 10.876 -7.554 1.00 95.94 88 PRO A N 1
ATOM 681 C CA . PRO A 1 88 ? 4.048 11.438 -7.633 1.00 95.94 88 PRO A CA 1
ATOM 682 C C . PRO A 1 88 ? 3.002 10.815 -6.689 1.00 95.94 88 PRO A C 1
ATOM 684 O O . PRO A 1 88 ? 1.872 11.293 -6.669 1.00 95.94 88 PRO A O 1
ATOM 687 N N . LEU A 1 89 ? 3.324 9.736 -5.964 1.00 96.62 89 LEU A N 1
ATOM 688 C CA . LEU A 1 89 ? 2.421 9.093 -5.001 1.00 96.62 89 LEU A CA 1
ATOM 689 C C . LEU A 1 89 ? 2.578 9.609 -3.563 1.00 96.62 89 LEU A C 1
ATOM 691 O O . LEU A 1 89 ? 1.788 9.204 -2.713 1.00 96.62 89 LEU A O 1
ATOM 695 N N . TYR A 1 90 ? 3.554 10.482 -3.274 1.00 95.62 90 TYR A N 1
ATOM 696 C CA . TYR A 1 90 ? 3.827 10.936 -1.903 1.00 95.62 90 TYR A CA 1
ATOM 697 C C . TYR A 1 90 ? 2.582 11.478 -1.198 1.00 95.62 90 TYR A C 1
ATOM 699 O O . TYR A 1 90 ? 2.263 11.012 -0.111 1.00 95.62 90 TYR A O 1
ATOM 707 N N . GLU A 1 91 ? 1.853 12.404 -1.821 1.00 95.50 91 GLU A N 1
ATOM 708 C CA . GLU A 1 91 ? 0.672 13.033 -1.210 1.00 95.50 91 GLU A CA 1
ATOM 709 C C . GLU A 1 91 ? -0.417 12.012 -0.852 1.00 95.50 91 GLU A C 1
ATOM 711 O O . GLU A 1 91 ? -0.943 12.013 0.264 1.00 95.50 91 GLU A O 1
ATOM 716 N N . ASP A 1 92 ? -0.715 11.087 -1.767 1.00 97.06 92 ASP A N 1
ATOM 717 C CA . ASP A 1 92 ? -1.732 10.057 -1.546 1.00 97.06 92 ASP A CA 1
ATOM 718 C C . ASP A 1 92 ? -1.319 9.096 -0.420 1.00 97.06 92 ASP A C 1
ATOM 720 O O . ASP A 1 92 ? -2.132 8.728 0.429 1.00 97.06 92 ASP A O 1
ATOM 724 N N . ILE A 1 93 ? -0.038 8.719 -0.382 1.00 97.50 93 ILE A N 1
ATOM 725 C CA . ILE A 1 93 ? 0.518 7.823 0.635 1.00 97.50 93 ILE A CA 1
ATOM 726 C C . ILE A 1 93 ? 0.576 8.512 2.002 1.00 97.50 93 ILE A C 1
ATOM 728 O O . ILE A 1 93 ? 0.213 7.893 3.001 1.00 97.50 93 ILE A O 1
ATOM 732 N N . MET A 1 94 ? 0.981 9.783 2.069 1.00 96.56 94 MET A N 1
ATOM 733 C CA . MET A 1 94 ? 0.975 10.553 3.316 1.00 96.56 94 MET A CA 1
ATOM 734 C C . MET A 1 94 ? -0.445 10.681 3.865 1.00 96.56 94 MET A C 1
ATOM 736 O O . MET A 1 94 ? -0.665 10.434 5.049 1.00 96.56 94 MET A O 1
ATOM 740 N N . SER A 1 95 ? -1.420 10.992 3.006 1.00 97.31 95 SER A N 1
ATOM 741 C CA . SER A 1 95 ? -2.833 11.048 3.390 1.00 97.31 95 SER A CA 1
ATOM 742 C C . SER A 1 95 ? -3.321 9.712 3.958 1.00 97.31 95 SER A C 1
ATOM 744 O O . SER A 1 95 ? -3.927 9.685 5.030 1.00 97.31 95 SER A O 1
ATOM 746 N N . LEU A 1 96 ? -2.994 8.591 3.302 1.00 97.88 96 LEU A N 1
ATOM 747 C CA . LEU A 1 96 ? -3.331 7.258 3.799 1.00 97.88 96 LEU A CA 1
ATOM 748 C C . LEU A 1 96 ? -2.679 6.977 5.161 1.00 97.88 96 LEU A C 1
ATOM 750 O O . LEU A 1 96 ? -3.368 6.560 6.086 1.00 97.88 96 LEU A O 1
ATOM 754 N N . LEU A 1 97 ? -1.376 7.227 5.317 1.00 96.94 97 LEU A N 1
ATOM 755 C CA . LEU A 1 97 ? -0.668 6.990 6.579 1.00 96.94 97 LEU A CA 1
ATOM 756 C C . LEU A 1 97 ? -1.240 7.824 7.734 1.00 96.94 97 LEU A C 1
ATOM 758 O O . LEU A 1 97 ? -1.374 7.313 8.846 1.00 96.94 97 LEU A O 1
ATOM 762 N N . ILE A 1 98 ? -1.621 9.080 7.475 1.00 96.50 98 ILE A N 1
ATOM 763 C CA . ILE A 1 98 ? -2.298 9.935 8.459 1.00 96.50 98 ILE A CA 1
ATOM 764 C C . ILE A 1 98 ? -3.637 9.314 8.867 1.00 96.50 98 ILE A C 1
ATOM 766 O O . ILE A 1 98 ? -3.915 9.212 10.060 1.00 96.50 98 ILE A O 1
ATOM 770 N N . GLN A 1 99 ? -4.447 8.865 7.905 1.00 95.75 99 GLN A N 1
ATOM 771 C CA . GLN A 1 99 ? -5.742 8.237 8.185 1.00 95.75 99 GLN A CA 1
ATOM 772 C C . GLN A 1 99 ? -5.585 6.955 9.010 1.00 95.75 99 GLN A C 1
ATOM 774 O O . GLN A 1 99 ? -6.278 6.783 10.011 1.00 95.75 99 GLN A O 1
ATOM 779 N N . VAL A 1 100 ? -4.642 6.078 8.643 1.00 94.75 100 VAL A N 1
ATOM 780 C CA . VAL A 1 100 ? -4.358 4.852 9.407 1.00 94.75 100 VAL A CA 1
ATOM 781 C C . VAL A 1 100 ? -3.906 5.214 10.826 1.00 94.75 100 VAL A C 1
ATOM 783 O O . VAL A 1 100 ? -4.411 4.642 11.790 1.00 94.75 100 VAL A O 1
ATOM 786 N N . GLY A 1 101 ? -3.019 6.203 10.978 1.00 93.06 101 GLY A N 1
ATOM 787 C CA . GLY A 1 101 ? -2.543 6.665 12.283 1.00 93.06 101 GLY A CA 1
ATOM 788 C C . GLY A 1 101 ? -3.651 7.241 13.168 1.00 93.06 101 GLY A C 1
ATOM 789 O O . GLY A 1 101 ? -3.706 6.926 14.354 1.00 93.06 101 GLY A O 1
ATOM 790 N N . GLN A 1 102 ? -4.567 8.032 12.604 1.00 92.81 102 GLN A N 1
ATOM 791 C CA . GLN A 1 102 ? -5.723 8.578 13.328 1.00 92.81 102 GLN A CA 1
ATOM 792 C C . GLN A 1 102 ? -6.660 7.479 13.830 1.00 92.81 102 GLN A C 1
ATOM 794 O O . GLN A 1 102 ? -7.119 7.531 14.973 1.00 92.81 102 GLN A O 1
ATOM 799 N N . VAL A 1 103 ? -6.919 6.476 12.990 1.00 92.44 103 VAL A N 1
ATOM 800 C CA . VAL A 1 103 ? -7.717 5.305 13.361 1.00 92.44 103 VAL A CA 1
ATOM 801 C C . VAL A 1 103 ? -7.046 4.544 14.508 1.00 92.44 103 VAL A C 1
ATOM 803 O O . VAL A 1 103 ? -7.681 4.338 15.537 1.00 92.44 103 VAL A O 1
ATOM 806 N N . CYS A 1 104 ? -5.752 4.231 14.391 1.00 88.94 104 CYS A N 1
ATOM 807 C CA . CYS A 1 104 ? -5.021 3.501 15.433 1.00 88.94 104 CYS A CA 1
ATOM 808 C C . CYS A 1 104 ? -4.960 4.279 16.755 1.00 88.94 104 CYS A C 1
ATOM 810 O O . CYS A 1 104 ? -5.159 3.709 17.822 1.00 88.94 104 CYS A O 1
ATOM 812 N N . ALA A 1 105 ? -4.719 5.593 16.702 1.00 86.44 105 ALA A N 1
ATOM 813 C CA . ALA A 1 105 ? -4.710 6.440 17.893 1.00 86.44 105 ALA A CA 1
ATOM 814 C C . ALA A 1 105 ? -6.078 6.467 18.593 1.00 86.44 105 ALA A C 1
ATOM 816 O O . ALA A 1 105 ? -6.137 6.504 19.822 1.00 86.44 105 ALA A O 1
ATOM 817 N N . SER A 1 106 ? -7.165 6.428 17.817 1.00 87.94 106 SER A N 1
ATOM 818 C CA . SER A 1 106 ? -8.527 6.371 18.352 1.00 87.94 106 SER A CA 1
ATOM 819 C C . SER A 1 106 ? -8.800 5.032 19.034 1.00 87.94 106 SER A C 1
ATOM 821 O O . SER A 1 106 ? -9.287 5.029 20.160 1.00 87.94 106 SER A O 1
ATOM 823 N N . ASP A 1 107 ? -8.422 3.915 18.403 1.00 85.75 107 ASP A N 1
ATOM 824 C CA . ASP A 1 107 ? -8.584 2.573 18.979 1.00 85.75 107 ASP A CA 1
ATOM 825 C C . ASP A 1 107 ? -7.835 2.464 20.322 1.00 85.75 107 ASP A C 1
ATOM 827 O O . ASP A 1 107 ? -8.418 2.111 21.349 1.00 85.75 107 ASP A O 1
ATOM 831 N N . VAL A 1 108 ? -6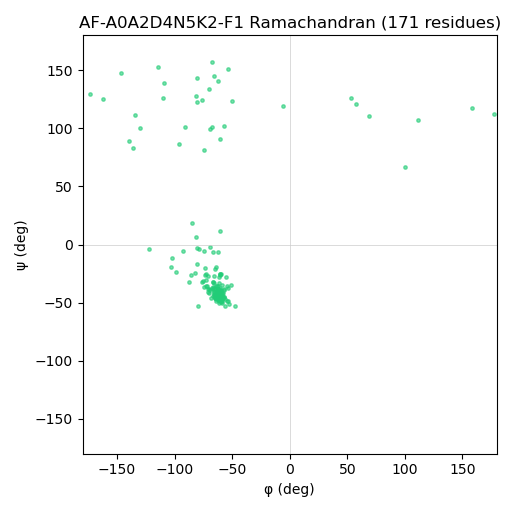.568 2.895 20.352 1.00 81.25 108 VAL A N 1
ATOM 832 C CA . VAL A 1 108 ? -5.726 2.881 21.560 1.00 81.25 108 VAL A CA 1
ATOM 833 C C . VAL A 1 108 ? -6.301 3.740 22.687 1.00 81.25 108 VAL A C 1
ATOM 835 O O . VAL A 1 108 ? -6.195 3.357 23.847 1.00 81.25 108 VAL A O 1
ATOM 838 N N . ALA A 1 109 ? -6.903 4.889 22.367 1.00 80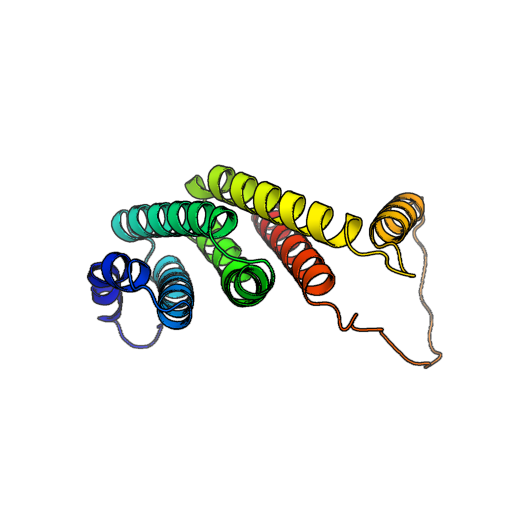.31 109 ALA A N 1
ATOM 839 C CA . ALA A 1 109 ? -7.515 5.767 23.364 1.00 80.31 109 ALA A CA 1
ATOM 840 C C . ALA A 1 109 ? -8.832 5.209 23.933 1.00 80.31 109 ALA A C 1
ATOM 842 O O . ALA A 1 109 ? -9.230 5.583 25.036 1.00 80.31 109 ALA A O 1
ATOM 843 N N . THR A 1 110 ? -9.532 4.352 23.182 1.00 78.00 110 THR A N 1
ATOM 844 C CA . THR A 1 110 ? -10.783 3.723 23.638 1.00 78.00 110 THR A CA 1
ATOM 845 C C . THR A 1 110 ? -10.563 2.497 24.516 1.00 78.00 110 THR A C 1
ATOM 847 O O . THR A 1 110 ? -11.422 2.177 25.340 1.00 78.00 110 THR A O 1
ATOM 850 N N . GLU A 1 111 ? -9.419 1.829 24.390 1.00 67.44 111 GLU A N 1
ATOM 851 C CA . GLU A 1 111 ? -9.030 0.773 25.316 1.00 67.44 111 GLU A CA 1
ATOM 852 C C . GLU A 1 111 ? -8.550 1.406 26.632 1.00 67.44 111 GLU A C 1
ATOM 854 O O . GLU A 1 111 ? -7.649 2.236 26.649 1.00 67.44 111 GLU A O 1
ATOM 859 N N . THR A 1 112 ? -9.135 1.039 27.775 1.00 54.44 112 THR A N 1
ATOM 860 C CA . THR A 1 112 ? -8.623 1.461 29.089 1.00 54.44 112 THR A CA 1
ATOM 861 C C . THR A 1 112 ? -7.295 0.755 29.351 1.00 54.44 112 THR A C 1
ATOM 863 O O . THR A 1 112 ? -7.289 -0.419 29.729 1.00 54.44 112 THR A O 1
ATOM 866 N N . ARG A 1 113 ? -6.169 1.435 29.118 1.00 55.84 113 ARG A N 1
ATOM 867 C CA . ARG A 1 113 ? -4.822 0.872 29.299 1.00 55.84 113 ARG A CA 1
ATOM 868 C C . ARG A 1 113 ? -4.137 1.502 30.507 1.00 55.84 113 ARG A C 1
ATOM 870 O O . ARG A 1 113 ? -4.159 2.715 30.663 1.00 55.84 113 ARG A O 1
ATOM 877 N N . ASP A 1 114 ? -3.433 0.689 31.293 1.00 53.31 114 ASP A N 1
ATOM 878 C CA . ASP A 1 114 ? -2.529 1.152 32.364 1.00 53.31 114 ASP A CA 1
ATOM 879 C C . ASP A 1 114 ? -1.255 1.853 31.827 1.00 53.31 114 ASP A C 1
ATOM 881 O O . ASP A 1 114 ? -0.409 2.309 32.596 1.00 53.31 114 ASP A O 1
ATOM 885 N N . PHE A 1 115 ? -1.090 1.933 30.500 1.00 55.69 115 PHE A N 1
ATOM 886 C CA . PHE A 1 115 ? 0.046 2.547 29.817 1.00 55.69 115 PHE A CA 1
ATOM 887 C C . PHE A 1 115 ? -0.467 3.431 28.676 1.00 55.69 115 PHE A C 1
ATOM 889 O O . PHE A 1 115 ? -0.996 2.913 27.695 1.00 55.69 115 PHE A O 1
ATOM 896 N N . ASP A 1 116 ? -0.311 4.750 28.810 1.00 57.84 116 ASP A N 1
ATOM 897 C CA . ASP A 1 116 ? -0.750 5.737 27.819 1.00 57.84 116 ASP A CA 1
ATOM 898 C C . ASP A 1 116 ? 0.377 6.044 26.811 1.00 57.84 116 ASP A C 1
ATOM 900 O O . ASP A 1 116 ? 1.265 6.858 27.102 1.00 57.84 116 ASP A O 1
ATOM 904 N N . PRO A 1 117 ? 0.357 5.478 25.590 1.00 59.91 117 PRO A N 1
ATOM 905 C CA . PRO A 1 117 ? 1.361 5.783 24.569 1.00 59.91 117 PRO A CA 1
ATOM 906 C C . PRO A 1 117 ? 1.308 7.249 24.112 1.00 59.91 117 PRO A C 1
ATOM 908 O O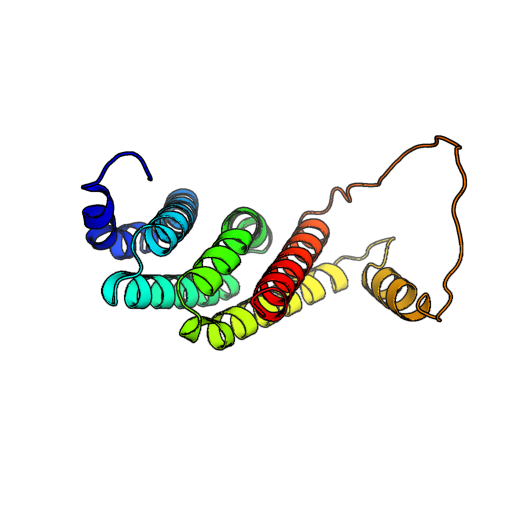 . PRO A 1 117 ? 2.315 7.778 23.644 1.00 59.91 117 PRO A O 1
ATOM 911 N N . ILE A 1 118 ? 0.176 7.941 24.306 1.00 64.12 118 ILE A N 1
ATOM 912 C CA . ILE A 1 118 ? 0.049 9.393 24.095 1.00 64.12 118 ILE A CA 1
ATOM 913 C C . ILE A 1 118 ? 0.924 10.153 25.100 1.00 64.12 118 ILE A C 1
ATOM 915 O O . ILE A 1 118 ? 1.656 11.068 24.718 1.00 64.12 118 ILE A O 1
ATOM 919 N N . ILE A 1 119 ? 0.914 9.744 26.374 1.00 63.47 119 ILE A N 1
ATOM 920 C CA . ILE A 1 119 ? 1.781 10.323 27.406 1.00 63.47 119 ILE A CA 1
ATOM 921 C C . ILE A 1 119 ? 3.247 10.010 27.091 1.00 63.47 119 ILE A C 1
ATOM 923 O O . ILE A 1 119 ? 4.083 10.907 27.180 1.00 63.47 119 ILE A O 1
ATOM 927 N N . THR A 1 120 ? 3.568 8.794 26.638 1.00 65.50 120 THR A N 1
ATOM 928 C CA . THR A 1 120 ? 4.932 8.438 26.208 1.00 65.50 120 THR A CA 1
ATOM 929 C C . THR A 1 120 ? 5.402 9.284 25.020 1.00 65.50 120 THR A C 1
ATOM 931 O O . THR A 1 120 ? 6.521 9.791 25.031 1.00 65.50 120 THR A O 1
ATOM 934 N N . ARG A 1 121 ? 4.545 9.517 24.018 1.00 65.38 121 ARG A N 1
ATOM 935 C CA . ARG A 1 121 ? 4.817 10.400 22.869 1.00 65.38 121 ARG A CA 1
ATOM 936 C C . ARG A 1 121 ? 5.063 11.848 23.301 1.00 65.38 121 ARG A C 1
ATOM 938 O O . ARG A 1 121 ? 6.010 12.475 22.831 1.00 65.38 121 ARG A O 1
ATOM 945 N N . LEU A 1 122 ? 4.263 12.370 24.233 1.00 61.81 122 LEU A N 1
ATOM 946 C CA . LEU A 1 122 ? 4.466 13.702 24.811 1.00 61.81 122 LEU A CA 1
ATOM 947 C C . LEU A 1 122 ? 5.753 13.785 25.646 1.00 61.81 122 LEU A C 1
ATOM 949 O O . LEU A 1 122 ? 6.437 14.805 25.606 1.00 61.81 122 LEU A O 1
ATOM 953 N N . GLN A 1 123 ? 6.119 12.722 26.365 1.00 59.28 123 GLN A N 1
ATOM 954 C CA . GLN A 1 123 ? 7.379 12.644 27.109 1.00 59.28 123 GLN A CA 1
ATOM 955 C C . GLN A 1 123 ? 8.592 12.622 26.168 1.00 59.28 123 GLN A C 1
ATOM 957 O O . GLN A 1 123 ? 9.520 13.399 26.374 1.00 59.28 123 GLN A O 1
ATOM 962 N N . GLN A 1 124 ? 8.550 11.841 25.085 1.00 58.09 124 GLN A N 1
ATOM 963 C CA . GLN A 1 124 ? 9.614 11.801 24.073 1.00 58.09 124 GLN A CA 1
ATOM 964 C C . GLN A 1 124 ? 9.795 13.144 23.349 1.00 58.09 124 GLN A C 1
ATOM 966 O O . GLN A 1 124 ? 10.919 13.540 23.046 1.00 58.09 124 GLN A O 1
ATOM 971 N N . LEU A 1 125 ? 8.706 13.877 23.096 1.00 57.06 125 LEU A N 1
ATOM 972 C CA . LEU A 1 125 ? 8.774 15.229 22.531 1.00 57.06 125 LEU A CA 1
ATOM 973 C C . LEU A 1 125 ? 9.282 16.265 23.548 1.00 57.06 125 LEU A C 1
ATOM 975 O O . LEU A 1 125 ? 9.942 17.228 23.160 1.00 57.06 125 LEU A O 1
ATOM 979 N N . LYS A 1 126 ? 9.017 16.061 24.844 1.00 48.44 126 LYS A N 1
ATOM 980 C CA . LYS A 1 126 ? 9.508 16.912 25.939 1.00 48.44 126 LYS A CA 1
ATOM 981 C C . LYS A 1 126 ? 11.003 16.708 26.230 1.00 48.44 126 LYS A C 1
ATOM 983 O O . LYS A 1 126 ? 11.650 17.641 26.698 1.00 48.44 126 LYS A O 1
ATOM 988 N N . GLU A 1 127 ? 11.567 15.536 25.935 1.00 46.19 127 GLU A N 1
ATOM 989 C CA . GLU A 1 127 ? 12.980 15.205 26.193 1.00 46.19 127 GLU A CA 1
ATOM 990 C C . GLU A 1 127 ? 13.985 15.725 25.152 1.00 46.19 127 GLU A C 1
ATOM 992 O O . GLU A 1 127 ? 15.179 15.458 25.279 1.00 46.19 127 GLU A O 1
ATOM 997 N N . LYS A 1 128 ? 13.573 16.531 24.164 1.00 43.94 128 LYS A N 1
ATOM 998 C CA . LYS A 1 128 ? 14.534 17.205 23.275 1.00 43.94 128 LYS A CA 1
ATOM 999 C C . LYS A 1 128 ? 14.855 18.641 23.728 1.00 43.94 128 LYS A C 1
ATOM 1001 O O . LYS A 1 128 ? 14.298 19.595 23.186 1.00 43.94 128 LYS A O 1
ATOM 1006 N N . PRO A 1 129 ? 15.834 18.817 24.633 1.00 35.28 129 PRO A N 1
ATOM 1007 C CA . PRO A 1 129 ? 16.759 19.942 24.564 1.00 35.28 129 PRO A CA 1
ATOM 1008 C C . PRO A 1 129 ? 18.169 19.458 24.191 1.00 35.28 129 PRO A C 1
ATOM 1010 O O . PRO A 1 129 ? 18.730 18.559 24.804 1.00 35.28 129 PRO A O 1
ATOM 1013 N N . THR A 1 130 ? 18.707 20.077 23.142 1.00 39.94 130 THR A N 1
ATOM 1014 C CA . THR A 1 130 ? 20.121 20.305 22.815 1.00 39.94 130 THR A CA 1
ATOM 1015 C C . THR A 1 130 ? 21.149 19.879 23.876 1.00 39.94 130 THR A C 1
ATOM 1017 O O . THR A 1 130 ? 21.179 20.495 24.930 1.00 39.94 130 THR A O 1
ATOM 1020 N N . GLU A 1 131 ? 22.059 18.947 23.548 1.00 27.81 131 GLU A N 1
ATOM 1021 C CA . GLU A 1 131 ? 23.510 19.085 23.797 1.00 27.81 131 GLU A CA 1
ATOM 1022 C C . GLU A 1 131 ? 24.339 17.937 23.180 1.00 27.81 131 GLU A C 1
ATOM 1024 O O . GLU A 1 131 ? 24.076 16.749 23.355 1.00 27.81 131 GLU A O 1
ATOM 1029 N N . GLN A 1 132 ? 25.375 18.324 22.431 1.00 37.44 132 GLN A N 1
ATOM 1030 C CA . GLN A 1 132 ? 26.529 17.490 22.099 1.00 37.44 132 GLN A CA 1
ATOM 1031 C C . GLN A 1 132 ? 27.265 17.107 23.393 1.00 37.44 132 GLN A C 1
ATOM 1033 O O . GLN A 1 132 ? 27.468 17.993 24.216 1.00 37.44 132 GLN A O 1
ATOM 1038 N N . THR A 1 133 ? 27.759 15.862 23.519 1.00 28.56 133 THR A N 1
ATOM 1039 C CA . THR A 1 133 ? 29.111 15.496 24.033 1.00 28.56 133 THR A CA 1
ATOM 1040 C C . THR A 1 133 ? 29.185 14.039 24.538 1.00 28.56 133 THR A C 1
ATOM 1042 O O . THR A 1 133 ? 28.560 13.678 25.521 1.00 28.56 133 THR A O 1
ATOM 1045 N N . ARG A 1 134 ? 30.044 13.255 23.862 1.00 31.45 134 ARG A N 1
ATOM 1046 C CA . ARG A 1 134 ? 30.875 12.103 24.304 1.00 31.45 134 ARG A CA 1
ATOM 1047 C C . ARG A 1 134 ? 30.255 10.893 25.047 1.00 31.45 134 ARG A C 1
ATOM 1049 O O . ARG A 1 134 ? 29.742 10.980 26.150 1.00 31.45 134 ARG A O 1
ATOM 1056 N N . LEU A 1 135 ? 30.532 9.719 24.467 1.00 30.48 135 LEU A N 1
ATOM 1057 C CA . LEU A 1 135 ? 30.633 8.381 25.092 1.00 30.48 135 LEU A CA 1
ATOM 1058 C C . LEU A 1 135 ? 31.624 8.389 26.292 1.00 30.48 135 LEU A C 1
ATOM 1060 O O . LEU A 1 135 ? 32.584 9.166 26.222 1.00 30.48 135 LEU A O 1
ATOM 1064 N N . PRO A 1 136 ? 31.481 7.529 27.339 1.00 35.69 136 PRO A N 1
ATOM 1065 C CA . PRO A 1 136 ? 31.723 6.077 27.213 1.00 35.69 136 PRO A CA 1
ATOM 1066 C C . PRO A 1 136 ? 30.866 5.097 28.068 1.00 35.69 136 PRO A C 1
ATOM 1068 O O . PRO A 1 136 ? 30.525 5.350 29.213 1.00 35.69 136 PRO A O 1
ATOM 1071 N N . ALA A 1 137 ? 30.640 3.919 27.468 1.00 30.75 137 ALA A N 1
ATOM 1072 C CA . ALA A 1 137 ? 30.718 2.542 27.995 1.00 30.75 137 ALA A CA 1
ATOM 1073 C C . ALA A 1 137 ? 29.895 2.039 29.221 1.00 30.75 137 ALA A C 1
ATOM 1075 O O . ALA A 1 137 ? 30.173 2.357 30.369 1.00 30.75 137 ALA A O 1
ATOM 1076 N N . THR A 1 138 ? 29.091 1.004 28.914 1.00 32.62 138 THR A N 1
ATOM 1077 C CA . THR A 1 138 ? 28.748 -0.218 29.690 1.00 32.62 138 THR A CA 1
ATOM 1078 C C . THR A 1 138 ? 27.889 -0.094 30.948 1.00 32.62 138 THR A C 1
ATOM 1080 O O . THR A 1 138 ? 28.399 0.278 31.984 1.00 32.62 138 THR A O 1
ATOM 1083 N N . HIS A 1 139 ? 26.645 -0.593 30.893 1.00 33.22 139 HIS A N 1
ATOM 1084 C CA . HIS A 1 139 ? 26.086 -1.585 31.830 1.00 33.22 139 HIS A CA 1
ATOM 1085 C C . HIS A 1 139 ? 24.835 -2.232 31.199 1.00 33.22 139 HIS A C 1
ATOM 1087 O O . HIS A 1 139 ? 23.920 -1.555 30.741 1.00 33.22 139 HIS A O 1
ATOM 1093 N N . LYS A 1 140 ? 24.833 -3.569 31.129 1.00 40.75 140 LYS A N 1
ATOM 1094 C CA . LYS A 1 140 ? 23.707 -4.411 30.696 1.00 40.75 140 LYS A CA 1
ATOM 1095 C C . LYS A 1 140 ? 22.594 -4.388 31.748 1.00 40.75 140 LYS A C 1
ATOM 1097 O O . LYS A 1 140 ? 22.911 -4.623 32.907 1.00 40.75 140 LYS A O 1
ATOM 1102 N N . THR A 1 141 ? 21.340 -4.206 31.327 1.00 29.41 141 THR A N 1
ATOM 1103 C CA . THR A 1 141 ? 20.052 -4.722 31.872 1.00 29.41 141 THR A CA 1
ATOM 1104 C C . THR A 1 141 ? 18.984 -4.082 30.966 1.00 29.41 141 THR A C 1
ATOM 1106 O O . THR A 1 141 ? 18.960 -2.868 30.858 1.00 29.41 141 THR A O 1
ATOM 1109 N N . GLY A 1 142 ? 18.218 -4.763 30.115 1.00 31.77 142 GLY A N 1
ATOM 1110 C CA . GLY A 1 142 ? 17.352 -5.906 30.375 1.00 31.77 142 GLY A CA 1
ATOM 1111 C C . GLY A 1 142 ? 15.902 -5.431 30.191 1.00 31.77 142 GLY A C 1
ATOM 1112 O O . GLY A 1 142 ? 15.413 -4.692 31.032 1.00 31.77 142 GLY A O 1
ATOM 1113 N N . GLY A 1 143 ? 15.244 -5.841 29.097 1.00 31.94 143 GLY A N 1
ATOM 1114 C CA . GLY A 1 143 ? 13.789 -5.714 28.916 1.00 31.94 143 GLY A CA 1
ATOM 1115 C C . GLY A 1 143 ? 13.305 -4.549 28.047 1.00 31.94 143 GLY A C 1
ATOM 1116 O O . GLY A 1 143 ? 12.619 -3.663 28.538 1.00 31.94 143 GLY A O 1
ATOM 1117 N N . GLY A 1 144 ? 13.594 -4.571 26.742 1.00 36.59 144 GLY A N 1
ATOM 1118 C CA . GLY A 1 144 ? 12.775 -3.817 25.791 1.00 36.59 144 GLY A CA 1
ATOM 1119 C C . GLY A 1 144 ? 11.392 -4.461 25.745 1.00 36.59 144 GLY A C 1
ATOM 1120 O O . GLY A 1 144 ? 11.235 -5.528 25.156 1.00 36.59 144 GLY A O 1
ATOM 1121 N N . THR A 1 145 ? 10.412 -3.868 26.420 1.00 43.19 145 THR A N 1
ATOM 1122 C CA . THR A 1 145 ? 8.999 -4.226 26.292 1.00 43.19 145 THR A CA 1
ATOM 1123 C C . THR A 1 145 ? 8.574 -4.000 24.845 1.00 43.19 145 THR A C 1
ATOM 1125 O O . THR A 1 145 ? 8.144 -2.910 24.476 1.00 43.19 145 THR A O 1
ATOM 1128 N N . LEU A 1 146 ? 8.693 -5.037 24.010 1.00 50.38 146 LEU A N 1
ATOM 1129 C CA . LEU A 1 146 ? 7.782 -5.202 22.886 1.00 50.38 146 LEU A CA 1
ATOM 1130 C C . LEU A 1 146 ? 6.388 -5.242 23.508 1.00 50.38 146 LEU A C 1
ATOM 1132 O O . LEU A 1 146 ? 6.013 -6.237 24.127 1.00 50.38 146 LEU A O 1
ATOM 1136 N N . SER A 1 147 ? 5.667 -4.125 23.429 1.00 55.00 147 SER A N 1
ATOM 1137 C CA . SER A 1 147 ? 4.257 -4.088 23.790 1.00 55.00 147 SER A CA 1
ATOM 1138 C C . SER A 1 147 ? 3.564 -5.233 23.051 1.00 55.00 147 SER A C 1
ATOM 1140 O O . SER A 1 147 ? 3.674 -5.336 21.827 1.00 55.00 147 SER A O 1
ATOM 1142 N N . ALA A 1 148 ? 2.901 -6.129 23.786 1.00 67.94 148 ALA A N 1
ATOM 1143 C CA . ALA A 1 148 ? 2.163 -7.254 23.206 1.00 67.94 148 ALA A CA 1
ATOM 1144 C C . ALA A 1 148 ? 0.938 -6.792 22.400 1.00 67.94 148 ALA A C 1
ATOM 1146 O O . ALA A 1 148 ? 0.268 -7.603 21.767 1.00 67.94 148 ALA A O 1
ATOM 1147 N N . ASP A 1 149 ? 0.641 -5.496 22.441 1.00 82.81 149 ASP A N 1
ATOM 1148 C CA . ASP A 1 149 ? -0.545 -4.946 21.840 1.00 82.81 149 ASP A CA 1
ATOM 1149 C C . ASP A 1 149 ? -0.420 -4.711 20.325 1.00 82.81 149 ASP A C 1
ATOM 1151 O O . ASP A 1 149 ? 0.498 -4.003 19.891 1.00 82.81 149 ASP A O 1
ATOM 1155 N N . PRO A 1 150 ? -1.367 -5.230 19.523 1.00 86.31 150 PRO A N 1
ATOM 1156 C CA . PRO A 1 150 ? -1.355 -5.060 18.076 1.00 86.31 150 PRO A CA 1
ATOM 1157 C C . PRO A 1 150 ? -1.474 -3.593 17.634 1.00 86.31 150 PRO A C 1
ATOM 1159 O O . PRO A 1 150 ? -0.778 -3.186 16.705 1.00 86.31 150 PRO A O 1
ATOM 1162 N N . ASN A 1 151 ? -2.282 -2.766 18.298 1.00 84.88 151 ASN A N 1
ATOM 1163 C CA . ASN A 1 151 ? -2.476 -1.365 17.920 1.00 84.88 151 ASN A CA 1
ATOM 1164 C C . ASN A 1 151 ? -1.233 -0.516 18.209 1.00 84.88 151 ASN A C 1
ATOM 1166 O O . ASN A 1 151 ? -0.824 0.285 17.371 1.00 84.88 151 ASN A O 1
ATOM 1170 N N . VAL A 1 152 ? -0.564 -0.733 19.345 1.00 87.19 152 VAL A N 1
ATOM 1171 C CA . VAL A 1 152 ? 0.711 -0.065 19.668 1.00 87.19 152 VAL A CA 1
ATOM 1172 C C . VAL A 1 152 ? 1.803 -0.470 18.674 1.00 87.19 152 VAL A C 1
ATOM 1174 O O . VAL A 1 152 ? 2.564 0.378 18.206 1.00 87.19 152 VAL A O 1
ATOM 1177 N N . GLN A 1 153 ? 1.873 -1.752 18.306 1.00 90.44 153 GLN A N 1
ATOM 1178 C CA . GLN A 1 153 ? 2.803 -2.219 17.274 1.00 90.44 153 GLN A CA 1
ATOM 1179 C C . GLN A 1 153 ? 2.509 -1.593 15.908 1.00 90.44 153 GLN A C 1
ATOM 1181 O O . GLN A 1 153 ? 3.441 -1.205 15.200 1.00 90.44 153 GLN A O 1
ATOM 1186 N N . LEU A 1 154 ? 1.231 -1.457 15.550 1.00 91.69 154 LEU A N 1
ATOM 1187 C CA . LEU A 1 154 ? 0.818 -0.815 14.310 1.00 91.69 154 LEU A CA 1
ATOM 1188 C C . LEU A 1 154 ? 1.180 0.676 14.304 1.00 91.69 154 LEU A C 1
ATOM 1190 O O . LEU A 1 154 ? 1.743 1.146 13.319 1.00 91.69 154 LEU A O 1
ATOM 1194 N N . CYS A 1 155 ? 0.974 1.395 15.413 1.00 90.69 155 CYS A N 1
ATOM 1195 C CA . CYS A 1 155 ? 1.438 2.777 15.579 1.00 90.69 155 CYS A CA 1
ATOM 1196 C C . CYS A 1 155 ? 2.946 2.900 15.330 1.00 90.69 155 CYS A C 1
ATOM 1198 O O . CYS A 1 155 ? 3.372 3.724 14.522 1.00 90.69 155 CYS A O 1
ATOM 1200 N N . HIS A 1 156 ? 3.758 2.034 15.942 1.00 91.12 156 HIS A N 1
ATOM 1201 C CA . HIS A 1 156 ? 5.201 2.017 15.695 1.00 91.12 156 HIS A CA 1
ATOM 1202 C C . HIS A 1 156 ? 5.559 1.696 14.240 1.00 91.12 156 HIS A C 1
ATOM 1204 O O . HIS A 1 156 ? 6.485 2.286 13.687 1.00 91.12 156 HIS A O 1
ATOM 1210 N N . CYS A 1 157 ? 4.827 0.790 13.589 1.00 94.12 157 CYS A N 1
ATOM 1211 C CA . CYS A 1 157 ? 5.026 0.486 12.174 1.00 94.12 157 CYS A CA 1
ATOM 1212 C C . CYS A 1 157 ? 4.742 1.706 11.282 1.00 94.12 157 CYS A C 1
ATOM 1214 O O . CYS A 1 157 ? 5.539 2.018 10.396 1.00 94.12 157 CYS A O 1
ATOM 1216 N N . ILE A 1 158 ? 3.657 2.439 11.552 1.00 94.75 158 ILE A N 1
ATOM 1217 C CA . ILE A 1 158 ? 3.296 3.674 10.839 1.00 94.75 158 ILE A CA 1
ATOM 1218 C C . ILE A 1 158 ? 4.392 4.729 11.015 1.00 94.75 158 ILE A C 1
ATOM 1220 O O . ILE A 1 158 ? 4.857 5.312 10.038 1.00 94.75 158 ILE A O 1
ATOM 1224 N N . GLU A 1 159 ? 4.844 4.945 12.250 1.00 93.06 159 GLU A N 1
ATOM 1225 C CA . GLU A 1 159 ? 5.906 5.899 12.580 1.00 93.06 159 GLU A CA 1
ATOM 1226 C C . GLU A 1 159 ? 7.213 5.571 11.855 1.00 93.06 159 GLU A C 1
ATOM 1228 O O . GLU A 1 159 ? 7.817 6.451 11.241 1.00 93.06 159 GLU A O 1
ATOM 1233 N N . ASN A 1 160 ? 7.622 4.302 11.878 1.00 94.19 160 ASN A N 1
ATOM 1234 C CA . ASN A 1 160 ? 8.811 3.841 11.168 1.00 94.19 160 ASN A CA 1
ATOM 1235 C C . ASN A 1 160 ? 8.675 4.056 9.657 1.00 94.19 160 ASN A C 1
ATOM 1237 O O . ASN A 1 160 ? 9.615 4.535 9.028 1.00 94.19 160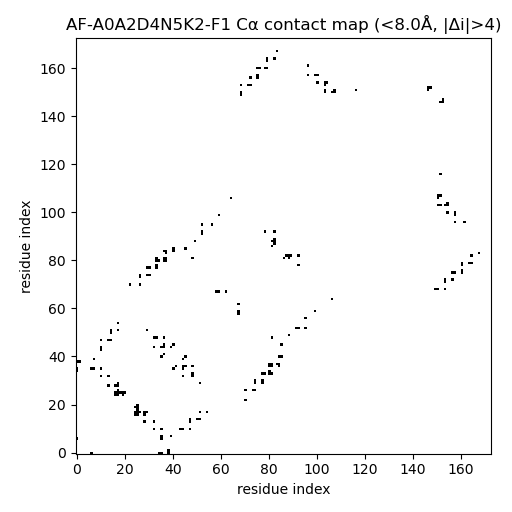 ASN A O 1
ATOM 1241 N N . THR A 1 161 ? 7.495 3.782 9.095 1.00 95.69 161 THR A N 1
ATOM 1242 C CA . THR A 1 161 ? 7.204 3.986 7.667 1.00 95.69 161 THR A CA 1
ATOM 1243 C C . THR A 1 161 ? 7.318 5.466 7.282 1.00 95.69 161 THR A C 1
ATOM 1245 O O . THR A 1 161 ? 7.946 5.794 6.275 1.00 95.69 161 THR A O 1
ATOM 1248 N N . PHE A 1 162 ? 6.786 6.384 8.100 1.00 94.06 162 PHE A N 1
ATOM 1249 C CA . PHE A 1 162 ? 6.968 7.828 7.899 1.00 94.06 162 PHE A CA 1
ATOM 1250 C C . PHE A 1 162 ? 8.440 8.231 7.932 1.00 94.06 162 PHE A C 1
ATOM 1252 O O . PHE A 1 162 ? 8.905 8.944 7.044 1.00 94.06 162 PHE A O 1
ATOM 1259 N N . VAL A 1 163 ? 9.175 7.787 8.954 1.00 93.94 163 VAL A N 1
ATOM 1260 C CA . VAL A 1 163 ? 10.595 8.118 9.118 1.00 93.94 163 VAL A CA 1
ATOM 1261 C C . VAL A 1 163 ? 11.408 7.613 7.929 1.00 93.94 163 VAL A C 1
ATOM 1263 O O . VAL A 1 163 ? 12.257 8.342 7.423 1.00 93.94 163 VAL A O 1
ATOM 1266 N N . GLU A 1 164 ? 11.135 6.404 7.444 1.00 94.12 164 GLU A N 1
ATOM 1267 C CA . GLU A 1 164 ? 11.817 5.832 6.285 1.00 94.12 164 GLU A CA 1
ATOM 1268 C C . GLU A 1 164 ? 11.542 6.637 5.006 1.00 94.12 164 GLU A C 1
ATOM 1270 O O . GLU A 1 164 ? 12.480 6.996 4.292 1.00 94.12 164 GLU A O 1
ATOM 1275 N N . ILE A 1 165 ? 10.284 7.021 4.769 1.00 93.38 165 ILE A N 1
ATOM 1276 C CA . ILE A 1 165 ? 9.901 7.875 3.637 1.00 93.38 165 ILE A CA 1
ATOM 1277 C C . ILE A 1 165 ? 10.596 9.244 3.705 1.00 93.38 165 ILE A C 1
ATOM 1279 O O . ILE A 1 165 ? 11.129 9.723 2.698 1.00 93.38 165 ILE A O 1
ATOM 1283 N N . ILE A 1 166 ? 10.634 9.870 4.884 1.00 91.62 166 ILE A N 1
ATOM 1284 C CA . ILE A 1 166 ? 11.299 11.164 5.085 1.00 91.62 166 ILE A CA 1
ATOM 1285 C C . ILE A 1 166 ? 12.805 11.029 4.849 1.00 91.62 166 ILE A C 1
ATOM 1287 O O . ILE A 1 166 ? 13.377 11.814 4.096 1.00 91.62 166 ILE A O 1
ATOM 1291 N N . ASN A 1 167 ? 13.449 10.025 5.446 1.00 90.81 167 ASN A N 1
ATOM 1292 C CA . ASN A 1 167 ? 14.887 9.804 5.302 1.00 90.81 167 ASN A CA 1
ATOM 1293 C C . ASN A 1 167 ? 15.277 9.562 3.843 1.00 90.81 167 ASN A C 1
ATOM 1295 O O . ASN A 1 167 ? 16.286 10.093 3.386 1.00 90.81 167 ASN A O 1
ATOM 1299 N N . MET A 1 168 ? 14.462 8.817 3.097 1.00 88.38 168 MET A N 1
ATOM 1300 C CA . MET A 1 168 ? 14.671 8.607 1.667 1.00 88.38 168 MET A CA 1
ATOM 1301 C C . MET A 1 168 ? 14.512 9.903 0.861 1.00 88.38 168 MET A C 1
ATOM 1303 O O . MET A 1 168 ? 15.272 10.140 -0.073 1.00 88.38 168 MET A O 1
ATOM 1307 N N . SER A 1 169 ? 13.561 10.759 1.237 1.00 79.56 169 SER A N 1
ATOM 1308 C CA . SER A 1 169 ? 13.314 12.038 0.558 1.00 79.56 169 SER A CA 1
ATOM 1309 C C . SER A 1 169 ? 14.416 13.069 0.824 1.00 79.56 169 SER A C 1
ATOM 1311 O O . SER A 1 169 ? 14.756 13.852 -0.058 1.00 79.56 169 SER A O 1
ATOM 1313 N N . VAL A 1 170 ? 14.985 13.074 2.034 1.00 80.25 170 VAL A N 1
ATOM 1314 C CA . VAL A 1 170 ? 16.027 14.024 2.461 1.00 80.25 170 VAL A CA 1
ATOM 1315 C C . VAL A 1 170 ? 17.436 13.539 2.098 1.00 80.25 170 VAL A C 1
ATOM 1317 O O . VAL A 1 170 ? 18.306 14.355 1.812 1.00 80.25 170 VAL A O 1
ATOM 1320 N N . GLY A 1 171 ? 17.672 12.224 2.086 1.00 64.94 171 GLY A N 1
ATOM 1321 C CA . GLY A 1 171 ? 18.964 11.611 1.755 1.00 64.94 171 GLY A CA 1
ATOM 1322 C C . GLY A 1 171 ? 19.267 11.494 0.257 1.00 64.94 171 GLY A C 1
ATOM 1323 O O . GLY A 1 171 ? 20.347 11.035 -0.097 1.00 64.94 171 GLY A O 1
ATOM 1324 N N . ALA A 1 172 ? 18.339 11.887 -0.620 1.00 55.03 172 ALA A N 1
ATOM 1325 C CA . ALA A 1 172 ? 18.514 11.883 -2.075 1.00 55.03 172 ALA A CA 1
ATOM 1326 C C . ALA A 1 172 ? 19.217 13.148 -2.629 1.00 55.03 172 ALA A C 1
ATOM 1328 O O . ALA A 1 172 ? 19.106 13.425 -3.826 1.00 55.03 172 ALA A O 1
ATOM 1329 N N . VAL A 1 173 ? 19.916 13.911 -1.775 1.00 40.97 173 VAL A N 1
ATOM 1330 C CA . VAL A 1 173 ? 20.714 15.105 -2.129 1.00 40.97 173 VAL A CA 1
ATOM 1331 C C . VAL A 1 173 ? 22.204 14.796 -2.081 1.00 40.97 173 VAL A C 1
ATOM 1333 O O . VAL A 1 173 ? 22.652 14.232 -1.058 1.00 40.97 173 VAL A O 1
#

Foldseek 3Di:
DVPDPPLLVCLVCLVVQCPDPDLVSVLVSLVSLLVSLLVDLDPSSLVSNVVNLVSLLVCLVVDDPVSNLVRCLSNLLSLLSSCVSDVVCVVSNVVSLVSSLVSLLVVLVPDPDPDDVVVVVVVVVVPDDDDDDDDDDDDDDDDPPPPPDSSVSSNVSSVVSVVSSVCVVVVPD

Sequence (173 aa):
VAGIPSMHICLDFIPELIAQPELEKQIFAIQLLSYLCIQYALPKSLSVARLAINVMGTLLTVLTEAKRYTFFMPTLPCLVSFCQAFPPLYEDIMSLLIQVGQVCASDVATETRDFDPIITRLQQLKEKPTEQTRLPATHKTGGGTLSADPNVQLCHCIENTFVEIINMSVGAV

Secondary structure (DSSP, 8-state):
-TT-GGGGGGGGTHHHHHTSS-HHHHHHHHHHHHHHHHH---HHHHHHHHHHHHHHHHHHHHS-HHHHHHHHHHHHHHHHHHHHH-GGGHHHHHHHHHHHHHHHHHHHHHS--SS-HHHHHHHHHHT----------------------HHHHHHHHHHHHHHHHHHHHHTT-

InterPro domains:
  IPR029321 Integrator complex subunit 2 [PF14750] (1-109)
  IPR029321 Integrator complex subunit 2 [PTHR28608] (1-170)

Organism: NCBI:txid129469

Mean predicted aligned error: 10.06 Å

Nearest PDB structures (foldseek):
  8rc4-assembly1_b  TM=9.299E-01  e=1.103E-15  Homo sapiens
  7pks-assembly1_b  TM=9.402E-01  e=1.887E-15  Homo sapiens
  8rbx-assembly1_b  TM=9.270E-01  e=1.982E-15  Homo sapiens
  7cun-assembly1_B  TM=9.314E-01  e=3.391E-15  Homo sapiens
  7ycx-assembly1_B  TM=9.662E-01  e=2.908E-14  Homo sapiens

Radius of gyration: 18.87 Å; Cα contacts (8 Å, |Δi|>4): 119; chains: 1; bounding box: 46×34×50 Å

pLDDT: mean 82.63, std 21.14, range [27.81, 98.38]

Solvent-accessible surface area (backbone atoms only — not comparable to full-atom values): 10332 Å² total; per-residue (Å²): 115,100,86,47,90,71,57,70,63,52,64,78,47,36,66,63,38,45,67,43,90,51,66,70,48,27,47,50,31,51,48,52,46,23,56,45,27,60,77,44,78,41,76,66,44,53,56,51,50,54,49,51,54,54,49,53,55,51,47,66,75,74,45,53,70,75,54,42,47,70,46,46,63,76,42,49,64,32,52,43,36,42,38,71,47,34,66,92,41,46,68,64,51,51,53,45,53,51,53,54,49,53,52,40,54,49,54,58,69,69,48,94,58,101,67,57,65,67,57,52,53,51,49,60,64,65,67,71,72,92,77,92,81,83,87,84,85,88,82,94,81,87,79,84,77,76,68,89,45,64,55,63,49,43,49,52,49,53,52,50,39,51,50,51,45,48,50,55,68,65,65,74,112